Protein AF-A0A3N7INI3-F1 (afdb_monomer)

Sequence (64 aa):
MAERTKAQTLAWLRTLSGELATTTLKRLDETLPWYREMPPGRRSAVGLVAQAGITSFISWYDDP

Mean predicted aligned error: 3.49 Å

Radius of gyration: 14.47 Å; Cα contacts (8 Å, |Δi|>4): 26; chains: 1; bounding box: 29×18×44 Å

Secondary structure (DSSP, 8-state):
-PPPPHHHHHHHHHHHHHHHHHHHHHHHHHH-HHHHTS-HHHHHHHHHHHHHHHHHHHHHHH--

Nearest PDB structures (foldseek):
  9fb1-assembly1_A  TM=8.359E-01  e=3.114E-02  Mycobacterium tuberculosis H37Rv
  8j2w-assembly1_B  TM=7.674E-01  e=2.326E+00  Saccharothrix syringae
  8j2w-assembly1_A  TM=7.799E-01  e=2.798E+00  Saccharothrix syringae
  8j2x-assembly1_A  TM=7.713E-01  e=3.807E+00  Saccharothrix syringae

Foldseek 3Di:
DDDDDLVRVLVVLVVCLVVQLVVVLVCCCVPPPVLVPDDPVVNVVVSVVSSVVSVVVSVVSVPD

pLDDT: mean 94.59, std 6.68, range [55.59, 98.19]

Solvent-accessible surface area (backbone atoms only — not comparable to full-atom values): 3715 Å² total; per-residue (Å²): 130,83,82,73,50,70,69,56,47,51,55,50,50,62,72,40,47,68,57,52,38,54,51,48,53,50,49,42,48,75,73,32,69,72,55,59,71,39,57,69,71,62,38,50,52,54,49,52,52,53,42,51,49,54,53,50,52,55,50,36,71,74,63,115

Structure (mmCIF, N/CA/C/O backbone):
data_AF-A0A3N7INI3-F1
#
_entry.id   AF-A0A3N7INI3-F1
#
loop_
_atom_site.group_PDB
_atom_site.id
_atom_site.type_symbol
_atom_site.label_atom_id
_atom_site.label_alt_id
_atom_site.label_comp_id
_atom_site.label_asym_id
_atom_site.label_entity_id
_atom_site.label_seq_id
_atom_site.pdbx_PDB_ins_code
_atom_site.Cartn_x
_atom_site.Cartn_y
_atom_site.Cartn_z
_atom_site.occupancy
_atom_site.B_iso_or_equiv
_atom_site.auth_seq_id
_atom_site.auth_comp_id
_atom_site.auth_asym_id
_atom_site.auth_atom_id
_atom_site.pdbx_PDB_model_num
ATOM 1 N N . MET A 1 1 ? 4.661 10.089 24.458 1.00 55.59 1 MET A N 1
ATOM 2 C CA . MET A 1 1 ? 3.562 10.462 23.540 1.00 55.59 1 MET A CA 1
ATOM 3 C C . MET A 1 1 ? 2.372 9.599 23.910 1.00 55.59 1 MET A C 1
ATOM 5 O O . MET A 1 1 ? 2.592 8.415 24.120 1.00 55.59 1 MET A O 1
ATOM 9 N N . ALA A 1 2 ? 1.174 10.162 24.076 1.00 64.50 2 ALA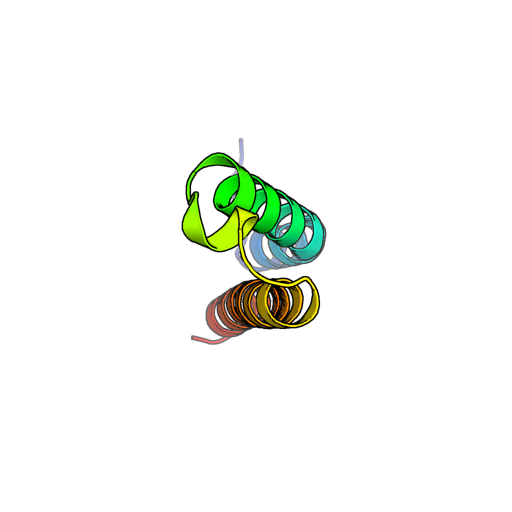 A N 1
ATOM 10 C CA . ALA A 1 2 ? -0.016 9.345 24.321 1.00 64.50 2 ALA A CA 1
ATOM 11 C C . ALA A 1 2 ? -0.239 8.382 23.141 1.00 64.50 2 ALA A C 1
ATOM 13 O O . ALA A 1 2 ? 0.004 8.753 21.989 1.00 64.50 2 ALA A O 1
ATOM 14 N N . GLU A 1 3 ? -0.646 7.151 23.434 1.00 84.25 3 GLU A N 1
ATOM 15 C CA . GLU A 1 3 ? -0.942 6.138 22.423 1.00 84.25 3 GLU A CA 1
ATOM 16 C C . GLU A 1 3 ? -2.146 6.589 21.580 1.00 84.25 3 GLU A C 1
ATOM 18 O O . GLU A 1 3 ? -3.148 7.063 22.120 1.00 84.25 3 GLU A O 1
ATOM 23 N N . ARG A 1 4 ? -2.035 6.517 20.247 1.00 89.56 4 ARG A N 1
ATOM 24 C CA . ARG A 1 4 ? -3.139 6.877 19.344 1.00 89.56 4 ARG A CA 1
ATOM 25 C C . ARG A 1 4 ? -4.270 5.866 19.508 1.00 89.56 4 ARG A C 1
ATOM 27 O O . ARG A 1 4 ? -4.025 4.664 19.510 1.00 89.56 4 ARG A O 1
ATOM 34 N N . THR A 1 5 ? -5.514 6.335 19.556 1.00 96.12 5 THR A N 1
ATOM 35 C CA . THR A 1 5 ? -6.674 5.437 19.452 1.00 96.12 5 THR A CA 1
ATOM 36 C C . THR A 1 5 ? -6.706 4.763 18.076 1.00 96.12 5 THR A C 1
ATOM 38 O O . THR A 1 5 ? -6.166 5.300 17.106 1.00 96.12 5 THR A O 1
ATOM 41 N N . LYS A 1 6 ? -7.398 3.619 17.941 1.00 94.44 6 LYS A N 1
ATOM 42 C CA . LYS A 1 6 ? -7.570 2.935 16.641 1.00 94.44 6 LYS A CA 1
ATOM 43 C C . LYS A 1 6 ? -8.078 3.892 15.551 1.00 94.44 6 LYS A C 1
ATOM 45 O O . LYS A 1 6 ? -7.535 3.909 14.451 1.00 94.44 6 LYS A O 1
ATOM 50 N N . ALA A 1 7 ? -9.051 4.746 15.877 1.00 95.94 7 ALA A N 1
ATOM 51 C CA . ALA A 1 7 ? -9.592 5.746 14.954 1.00 95.94 7 ALA A CA 1
ATOM 52 C C . ALA A 1 7 ? -8.544 6.790 14.521 1.00 95.94 7 ALA A C 1
ATOM 54 O O . ALA A 1 7 ? -8.466 7.139 13.344 1.00 95.94 7 ALA A O 1
ATOM 55 N N . GLN A 1 8 ? -7.700 7.257 15.448 1.00 96.56 8 GLN A N 1
ATOM 56 C CA . GLN A 1 8 ? -6.599 8.175 15.132 1.00 96.56 8 GLN A CA 1
ATOM 57 C C . GLN A 1 8 ? -5.527 7.502 14.266 1.00 96.56 8 GLN A C 1
ATOM 59 O O . GLN A 1 8 ? -4.998 8.130 13.350 1.00 96.56 8 GLN A O 1
ATOM 64 N N . THR A 1 9 ? -5.229 6.227 14.521 1.00 95.56 9 THR A N 1
ATOM 65 C CA . THR A 1 9 ? -4.307 5.430 13.701 1.00 95.56 9 THR A CA 1
ATOM 66 C C . THR A 1 9 ? -4.862 5.206 12.297 1.00 95.56 9 THR A C 1
ATOM 68 O O . THR A 1 9 ? -4.139 5.415 11.331 1.00 95.56 9 THR A O 1
ATOM 71 N N . LEU A 1 10 ? -6.146 4.870 12.152 1.00 96.38 10 LEU A N 1
ATOM 72 C CA . LEU A 1 10 ? -6.808 4.722 10.850 1.00 96.38 10 LEU A CA 1
ATOM 73 C C . LEU A 1 10 ? -6.805 6.020 10.042 1.00 96.38 10 LEU A C 1
ATOM 75 O O . LEU A 1 10 ? -6.474 6.005 8.857 1.00 96.38 10 LEU A O 1
ATOM 79 N N . ALA A 1 11 ? -7.144 7.146 10.675 1.0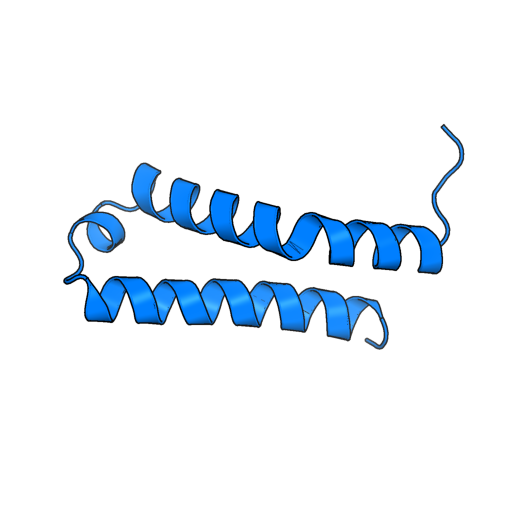0 95.94 11 ALA A N 1
ATOM 80 C CA . ALA A 1 11 ? -7.087 8.452 10.025 1.00 95.94 11 ALA A CA 1
ATOM 81 C C . ALA A 1 11 ? -5.664 8.752 9.531 1.00 95.94 11 ALA A C 1
ATOM 83 O O . ALA A 1 11 ? -5.472 9.113 8.373 1.00 95.94 11 ALA A O 1
ATOM 84 N N . TRP A 1 12 ? -4.661 8.512 10.375 1.00 95.44 12 TRP A N 1
ATOM 85 C CA . TRP A 1 12 ? -3.256 8.677 10.016 1.00 95.44 12 TRP A CA 1
ATOM 86 C C . TRP A 1 12 ? -2.814 7.746 8.871 1.00 95.44 12 TRP A C 1
ATOM 88 O O . TRP A 1 12 ? -2.234 8.217 7.892 1.00 95.44 12 TRP A O 1
ATOM 98 N N . LEU A 1 13 ? -3.155 6.455 8.913 1.00 95.38 13 LEU A N 1
ATOM 99 C CA . LEU A 1 13 ? -2.845 5.499 7.842 1.00 95.38 13 LEU A CA 1
ATOM 100 C C . LEU A 1 13 ? -3.462 5.919 6.502 1.00 95.38 13 LEU A C 1
ATOM 102 O O . LEU A 1 13 ? -2.796 5.865 5.469 1.00 95.38 13 LEU A O 1
ATOM 106 N N . ARG A 1 14 ? -4.712 6.397 6.515 1.00 94.56 14 ARG A N 1
ATOM 107 C CA . ARG A 1 14 ? -5.388 6.917 5.317 1.00 94.56 14 ARG A CA 1
ATOM 108 C C . ARG A 1 14 ? -4.644 8.121 4.738 1.00 94.56 14 ARG A C 1
ATOM 110 O O . ARG A 1 14 ? -4.435 8.153 3.526 1.00 94.56 14 ARG A O 1
ATOM 117 N N . THR A 1 15 ? -4.171 9.044 5.584 1.00 95.69 15 THR A N 1
ATOM 118 C CA . THR A 1 15 ? -3.372 10.201 5.128 1.00 95.69 15 THR A CA 1
ATOM 119 C C . THR A 1 15 ? -2.024 9.806 4.523 1.00 95.69 15 THR A C 1
ATOM 121 O O . THR A 1 15 ? -1.577 10.456 3.584 1.00 95.69 15 THR A O 1
ATOM 124 N N . LEU A 1 16 ? -1.400 8.724 5.002 1.00 95.44 16 LEU A N 1
ATOM 125 C CA . LEU A 1 16 ? -0.096 8.261 4.513 1.00 95.44 16 LEU A CA 1
ATOM 126 C C . LEU A 1 16 ? -0.166 7.267 3.350 1.00 95.44 16 LEU A C 1
ATOM 128 O O . LEU A 1 16 ? 0.864 6.951 2.763 1.00 95.44 16 LEU A O 1
ATOM 132 N N . SER A 1 17 ? -1.346 6.759 2.996 1.00 92.88 17 SER A N 1
ATOM 133 C CA . SER A 1 17 ? -1.508 5.703 1.982 1.00 92.88 17 SER A CA 1
ATOM 134 C C . SER A 1 17 ? -0.805 6.002 0.644 1.00 92.88 17 SER A C 1
ATOM 136 O O . SER A 1 17 ? -0.134 5.130 0.088 1.00 92.88 17 SER A O 1
ATOM 138 N N . GLY A 1 18 ? -0.880 7.245 0.156 1.00 91.94 18 GLY A N 1
ATOM 139 C CA . GLY A 1 18 ? -0.189 7.675 -1.066 1.00 91.94 18 GLY A CA 1
ATOM 140 C C . GLY A 1 18 ? 1.338 7.727 -0.929 1.00 91.94 18 GLY A C 1
ATOM 141 O O . GLY A 1 18 ? 2.065 7.327 -1.844 1.00 91.94 18 GLY A O 1
ATOM 142 N N . GLU A 1 19 ? 1.841 8.168 0.225 1.00 95.69 19 GLU A N 1
ATOM 143 C CA . GLU A 1 19 ? 3.277 8.182 0.528 1.00 95.69 19 GLU A CA 1
ATOM 144 C C . GLU A 1 19 ? 3.825 6.756 0.673 1.00 95.69 19 GLU A C 1
ATOM 146 O O . GLU A 1 19 ? 4.897 6.446 0.148 1.00 95.69 19 GLU A O 1
ATOM 151 N N . LEU A 1 20 ? 3.061 5.861 1.305 1.00 94.19 20 LEU A N 1
ATOM 152 C CA . LEU A 1 20 ? 3.385 4.439 1.419 1.00 94.19 20 LEU A CA 1
ATOM 153 C C . LEU A 1 20 ? 3.498 3.785 0.043 1.00 94.19 20 LEU A C 1
ATOM 155 O O . LEU A 1 20 ? 4.463 3.062 -0.209 1.00 94.19 20 LEU A O 1
ATOM 159 N N . ALA A 1 21 ? 2.563 4.069 -0.865 1.00 94.12 21 ALA A N 1
ATOM 160 C CA . ALA A 1 21 ? 2.639 3.582 -2.237 1.00 94.12 21 ALA A CA 1
ATOM 161 C C . ALA A 1 21 ? 3.910 4.092 -2.926 1.00 94.12 21 ALA A C 1
ATOM 163 O O . ALA A 1 21 ? 4.703 3.294 -3.419 1.00 94.12 21 ALA A O 1
ATOM 164 N N . THR A 1 22 ? 4.161 5.401 -2.885 1.00 95.19 22 THR A N 1
ATOM 165 C CA . THR A 1 22 ? 5.341 6.020 -3.510 1.00 95.19 22 THR A CA 1
ATOM 166 C C . THR A 1 22 ? 6.648 5.430 -2.976 1.00 95.19 22 THR A C 1
ATOM 168 O O . THR A 1 22 ? 7.521 5.034 -3.748 1.00 95.19 22 THR A O 1
ATOM 171 N N . THR A 1 23 ? 6.760 5.302 -1.654 1.00 97.25 23 THR A N 1
ATOM 172 C CA . THR A 1 23 ? 7.924 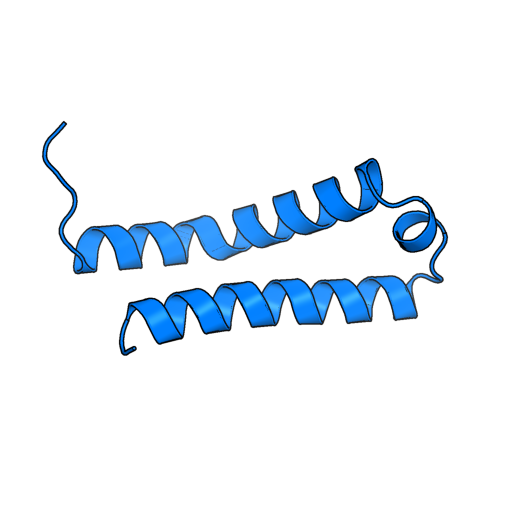4.715 -0.979 1.00 97.25 23 THR A CA 1
ATOM 173 C C . THR A 1 23 ? 8.107 3.249 -1.356 1.00 97.25 23 THR A C 1
ATOM 175 O O . THR A 1 23 ? 9.22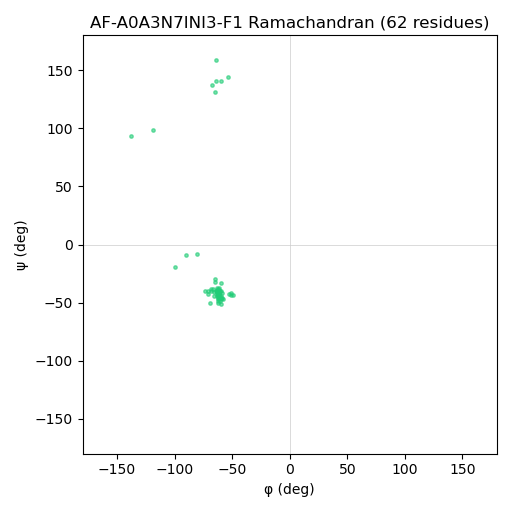9 2.809 -1.598 1.00 97.25 23 THR A O 1
ATOM 178 N N . THR A 1 24 ? 7.012 2.495 -1.462 1.00 96.19 24 THR A N 1
ATOM 179 C CA . THR A 1 24 ? 7.045 1.092 -1.889 1.00 96.19 24 THR A CA 1
ATOM 180 C C . THR A 1 24 ? 7.577 0.974 -3.311 1.00 96.19 24 THR A C 1
ATOM 182 O O . THR A 1 24 ? 8.521 0.226 -3.537 1.00 96.19 24 THR A O 1
ATOM 185 N N . LEU A 1 25 ? 7.043 1.751 -4.259 1.00 95.88 25 LEU A N 1
ATOM 186 C CA . LEU A 1 25 ? 7.499 1.726 -5.653 1.00 95.88 25 LEU A CA 1
ATOM 187 C C . LEU A 1 25 ? 8.965 2.137 -5.784 1.00 95.88 25 LEU A C 1
ATOM 189 O O . LEU A 1 25 ? 9.706 1.495 -6.524 1.00 95.88 25 LEU A O 1
ATOM 193 N N . LYS A 1 26 ? 9.392 3.159 -5.034 1.00 97.44 26 LYS A N 1
ATOM 194 C CA . LYS A 1 26 ? 10.796 3.570 -4.966 1.00 97.44 26 LYS A CA 1
ATOM 195 C C . LYS A 1 26 ? 11.678 2.432 -4.455 1.00 97.44 26 LYS A C 1
ATOM 197 O O . LYS A 1 26 ? 12.684 2.116 -5.076 1.00 97.44 26 LYS A O 1
ATOM 202 N N . ARG A 1 27 ? 11.276 1.766 -3.372 1.00 97.69 27 ARG A N 1
ATOM 203 C CA . ARG A 1 27 ? 12.025 0.636 -2.815 1.00 97.69 27 ARG A CA 1
ATOM 204 C C . ARG A 1 27 ? 12.083 -0.547 -3.779 1.00 97.69 27 ARG A C 1
ATOM 206 O O . ARG A 1 27 ? 13.134 -1.173 -3.881 1.00 97.69 27 ARG A O 1
ATOM 213 N N . LEU A 1 28 ? 10.994 -0.860 -4.485 1.00 97.12 28 LEU A N 1
ATOM 214 C CA . LEU A 1 28 ? 10.996 -1.887 -5.534 1.00 97.12 28 LEU A CA 1
ATOM 215 C C . LEU A 1 28 ? 11.991 -1.519 -6.641 1.00 97.12 28 LEU A C 1
ATOM 217 O O . LEU A 1 28 ? 12.803 -2.356 -7.021 1.00 97.12 28 LEU A O 1
ATOM 221 N N . ASP A 1 29 ? 11.981 -0.264 -7.098 1.00 96.81 29 ASP A N 1
ATOM 222 C CA . ASP A 1 29 ? 12.925 0.227 -8.104 1.00 96.81 29 ASP A CA 1
ATOM 223 C C . ASP A 1 29 ? 14.376 0.163 -7.630 1.00 96.81 29 ASP A C 1
ATOM 225 O O . ASP A 1 29 ? 15.233 -0.279 -8.382 1.00 96.81 29 ASP A O 1
ATOM 229 N N . GLU A 1 30 ? 14.667 0.525 -6.382 1.00 98.12 30 GLU A N 1
ATOM 230 C CA . GLU A 1 30 ? 16.025 0.524 -5.826 1.00 98.12 30 GLU A CA 1
ATOM 231 C C . GLU A 1 30 ? 16.565 -0.893 -5.597 1.00 98.12 30 GLU A C 1
ATOM 233 O O . GLU A 1 30 ? 17.725 -1.176 -5.906 1.00 98.12 30 GLU A O 1
ATOM 238 N N . THR A 1 31 ? 15.729 -1.789 -5.072 1.00 98.19 31 THR A N 1
ATOM 239 C CA . THR A 1 31 ? 16.178 -3.078 -4.521 1.00 98.19 31 THR A CA 1
ATOM 240 C C . THR A 1 31 ? 16.002 -4.266 -5.459 1.00 98.19 31 THR A C 1
ATOM 242 O O . THR A 1 31 ? 16.669 -5.281 -5.263 1.00 98.19 31 THR A O 1
ATOM 245 N N . LEU A 1 32 ? 15.140 -4.170 -6.477 1.00 97.94 32 LEU A N 1
ATOM 246 C CA . LEU A 1 32 ? 14.804 -5.291 -7.356 1.00 97.94 32 LEU A CA 1
ATOM 247 C C . LEU A 1 32 ? 15.189 -4.968 -8.808 1.00 97.94 32 LEU A C 1
ATOM 249 O O . LEU A 1 32 ? 14.413 -4.322 -9.516 1.00 97.94 32 LEU A O 1
ATOM 253 N N . PRO A 1 33 ? 16.354 -5.444 -9.298 1.00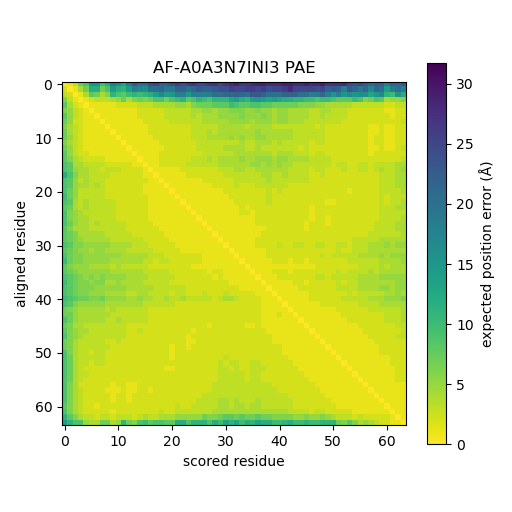 97.38 33 PRO A N 1
ATOM 254 C CA . PRO A 1 33 ? 16.798 -5.195 -10.672 1.00 97.38 33 PRO A CA 1
ATOM 255 C C . PRO A 1 33 ? 15.742 -5.567 -11.719 1.00 97.38 33 PRO A C 1
ATOM 257 O O . PRO A 1 33 ? 15.438 -4.763 -12.596 1.00 97.38 33 PRO A O 1
ATOM 260 N N . TRP A 1 34 ? 15.080 -6.715 -11.534 1.00 96.62 34 TRP A N 1
ATOM 261 C CA . TRP A 1 34 ? 14.032 -7.186 -12.437 1.00 96.62 34 TRP A CA 1
ATOM 262 C C . TRP A 1 34 ? 12.857 -6.211 -12.555 1.00 96.62 34 TRP A C 1
ATOM 264 O O . TRP A 1 34 ? 12.256 -6.121 -13.618 1.00 96.62 34 TRP A O 1
ATOM 274 N N . TYR A 1 35 ? 12.510 -5.485 -11.485 1.00 97.31 35 TYR A N 1
ATOM 275 C CA . TYR A 1 35 ? 11.398 -4.533 -11.491 1.00 97.31 35 TYR A CA 1
ATOM 276 C C . TYR A 1 35 ? 11.771 -3.272 -12.272 1.00 97.31 35 TYR A C 1
ATOM 278 O O . TYR A 1 35 ? 10.966 -2.766 -13.055 1.00 97.31 35 TYR A O 1
ATOM 286 N N . ARG A 1 36 ? 13.014 -2.801 -12.115 1.00 96.25 36 ARG A N 1
ATOM 287 C CA . ARG A 1 36 ? 13.558 -1.663 -12.868 1.00 96.25 36 ARG A CA 1
ATOM 288 C C . ARG A 1 36 ? 13.627 -1.949 -14.369 1.00 96.25 36 ARG A C 1
ATOM 290 O O . ARG A 1 36 ? 13.361 -1.063 -15.175 1.00 96.25 36 ARG A O 1
ATOM 297 N N . GLU A 1 37 ? 13.954 -3.187 -14.730 1.00 97.31 37 GLU A N 1
ATOM 298 C CA . GLU A 1 37 ? 14.089 -3.650 -16.116 1.00 97.31 37 GLU A CA 1
ATOM 299 C C . GLU A 1 37 ? 12.741 -3.977 -16.790 1.00 97.31 37 GLU A C 1
ATOM 301 O O . GLU A 1 37 ? 12.691 -4.205 -18.001 1.00 97.31 37 GLU A O 1
ATOM 306 N N . MET A 1 38 ? 11.625 -3.988 -16.046 1.00 97.81 38 MET A N 1
ATOM 307 C CA . MET A 1 38 ? 10.307 -4.265 -16.622 1.00 97.81 38 MET A CA 1
ATOM 308 C C . MET A 1 38 ? 9.886 -3.197 -17.646 1.00 97.81 38 MET A C 1
ATOM 310 O O . MET A 1 38 ? 10.013 -1.997 -17.383 1.00 97.81 38 MET A O 1
ATOM 314 N N . PRO A 1 39 ? 9.245 -3.600 -18.764 1.00 97.88 39 PRO A N 1
ATOM 315 C CA . PRO A 1 39 ? 8.567 -2.661 -19.649 1.00 97.88 39 PRO A CA 1
ATOM 316 C C . PRO A 1 39 ? 7.566 -1.795 -18.869 1.00 97.88 39 PRO A C 1
ATOM 318 O O . PRO A 1 39 ? 6.887 -2.328 -17.980 1.00 97.88 39 PRO A O 1
ATOM 321 N N . PRO A 1 40 ? 7.388 -0.506 -19.225 1.00 95.62 40 PRO A N 1
ATOM 322 C CA . PRO A 1 40 ? 6.567 0.427 -18.453 1.00 95.62 40 PRO A CA 1
ATOM 323 C C . PRO A 1 40 ? 5.178 -0.109 -18.087 1.00 95.62 40 PRO A C 1
ATOM 325 O O . PRO A 1 40 ? 4.790 -0.026 -16.929 1.00 95.62 40 PRO A O 1
ATOM 328 N N . GLY A 1 41 ? 4.472 -0.755 -19.024 1.00 96.69 41 GLY A N 1
ATOM 329 C CA . GLY A 1 41 ? 3.142 -1.321 -18.763 1.00 96.69 41 GLY A CA 1
ATOM 330 C C . GLY A 1 41 ? 3.123 -2.444 -17.715 1.00 96.69 41 GLY A C 1
ATOM 331 O O . GLY A 1 41 ? 2.231 -2.481 -16.871 1.00 96.69 41 GLY A O 1
ATOM 332 N N . ARG A 1 42 ? 4.128 -3.334 -17.711 1.00 96.62 42 ARG A N 1
ATOM 333 C CA . ARG A 1 42 ? 4.245 -4.399 -16.694 1.00 96.62 42 ARG A CA 1
ATOM 334 C C . ARG A 1 42 ? 4.623 -3.827 -15.333 1.00 96.62 42 ARG A C 1
ATOM 336 O O . ARG A 1 42 ? 4.055 -4.230 -14.323 1.00 96.62 42 ARG A O 1
ATOM 343 N N . ARG A 1 43 ? 5.530 -2.850 -15.321 1.00 96.94 43 ARG A N 1
ATOM 344 C CA . ARG A 1 43 ? 5.929 -2.144 -14.102 1.00 96.94 43 ARG A CA 1
ATOM 345 C C . ARG A 1 43 ? 4.742 -1.411 -13.467 1.00 96.94 43 ARG A C 1
ATOM 347 O O . ARG A 1 43 ? 4.530 -1.519 -12.264 1.00 96.94 43 ARG A O 1
ATOM 354 N N . SER A 1 44 ? 3.913 -0.749 -14.277 1.00 96.06 44 SER A N 1
ATOM 355 C CA . SER A 1 44 ? 2.672 -0.112 -13.816 1.00 96.06 44 SER A CA 1
ATOM 356 C C . SER A 1 44 ? 1.681 -1.112 -13.214 1.00 96.06 44 SER A C 1
ATOM 358 O O . SER A 1 44 ? 1.080 -0.810 -12.188 1.00 96.06 44 SER A O 1
ATOM 360 N N . ALA A 1 45 ? 1.540 -2.312 -13.789 1.00 97.06 45 ALA A N 1
ATOM 361 C CA . ALA A 1 45 ? 0.659 -3.346 -13.239 1.00 97.06 45 ALA A CA 1
ATOM 362 C C . ALA A 1 45 ? 1.098 -3.808 -11.837 1.00 97.06 45 ALA A C 1
ATOM 364 O O . ALA A 1 45 ? 0.267 -3.922 -10.939 1.00 97.06 45 ALA A O 1
ATOM 365 N N . VAL A 1 46 ? 2.402 -4.004 -11.617 1.00 96.31 46 VAL A N 1
ATOM 366 C CA . VAL A 1 46 ? 2.942 -4.306 -10.279 1.00 96.31 46 VAL A CA 1
ATOM 367 C C . VAL A 1 46 ? 2.676 -3.152 -9.310 1.00 96.31 46 VAL A C 1
ATOM 369 O O . VAL A 1 46 ? 2.299 -3.384 -8.161 1.00 96.31 46 VAL A O 1
ATOM 372 N N . GLY A 1 47 ? 2.809 -1.907 -9.773 1.00 94.81 47 GLY A N 1
ATOM 373 C CA . GLY A 1 47 ? 2.519 -0.744 -8.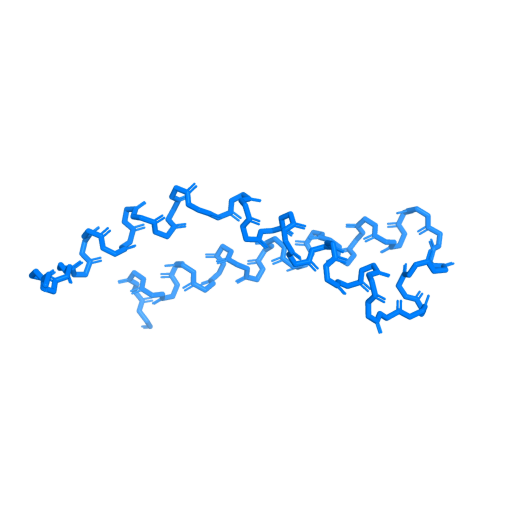941 1.00 94.81 47 GLY A CA 1
ATOM 374 C C . GLY A 1 47 ? 1.059 -0.660 -8.489 1.00 94.81 47 GLY A C 1
ATOM 375 O O . GLY A 1 47 ? 0.800 -0.360 -7.324 1.00 94.81 47 GLY A O 1
ATOM 376 N N . LEU A 1 48 ? 0.117 -1.016 -9.366 1.00 96.69 48 LEU A N 1
ATOM 377 C CA . LEU A 1 48 ? -1.304 -1.110 -9.018 1.00 96.69 48 LEU A CA 1
ATOM 378 C C . LEU A 1 48 ? -1.568 -2.187 -7.958 1.00 96.69 48 LEU A C 1
ATOM 380 O O . LEU A 1 48 ? -2.341 -1.952 -7.033 1.00 96.69 48 LEU A O 1
ATOM 384 N N . VAL A 1 49 ? -0.899 -3.342 -8.044 1.00 97.00 49 VAL A N 1
ATOM 385 C CA . VAL A 1 49 ? -1.004 -4.397 -7.019 1.00 97.00 49 VAL A CA 1
ATOM 386 C C . VAL A 1 49 ? -0.491 -3.900 -5.666 1.00 97.00 49 VAL A C 1
ATOM 388 O O . VAL A 1 49 ? -1.144 -4.123 -4.649 1.00 97.00 49 VAL A O 1
ATOM 391 N N . ALA A 1 50 ? 0.635 -3.181 -5.638 1.00 95.75 50 ALA A N 1
ATOM 392 C CA . ALA A 1 50 ? 1.168 -2.606 -4.401 1.00 95.75 50 ALA A CA 1
ATOM 393 C C . ALA A 1 50 ? 0.196 -1.591 -3.773 1.00 95.75 50 ALA A C 1
ATOM 395 O O . ALA A 1 50 ? -0.067 -1.647 -2.571 1.00 95.75 50 ALA A O 1
ATOM 396 N N . GLN A 1 51 ? -0.386 -0.703 -4.586 1.00 95.00 51 GLN A N 1
ATOM 397 C CA . GLN A 1 51 ? -1.404 0.252 -4.137 1.00 95.00 51 GLN A CA 1
ATOM 398 C C . GLN A 1 51 ? -2.645 -0.458 -3.581 1.00 95.00 51 GLN A C 1
ATOM 400 O O . GLN A 1 51 ? -3.075 -0.157 -2.468 1.00 95.00 51 GLN A O 1
ATOM 405 N N . ALA A 1 52 ? -3.177 -1.442 -4.310 1.00 96.62 52 ALA A N 1
ATOM 406 C CA . ALA A 1 52 ? -4.334 -2.221 -3.878 1.00 96.62 52 ALA A CA 1
ATOM 407 C C . ALA A 1 52 ? -4.061 -2.998 -2.579 1.00 96.62 52 ALA A C 1
ATOM 409 O O . ALA A 1 52 ? -4.935 -3.077 -1.716 1.00 96.62 52 ALA A O 1
ATOM 410 N N . GLY A 1 53 ? -2.844 -3.523 -2.406 1.00 96.31 53 GLY A N 1
ATOM 411 C CA . GLY A 1 53 ? -2.414 -4.192 -1.179 1.00 96.31 53 GLY A CA 1
ATOM 412 C C . GLY A 1 53 ? -2.408 -3.258 0.033 1.00 96.31 53 GLY A C 1
ATOM 413 O O . GLY A 1 53 ? -2.927 -3.624 1.085 1.00 96.31 53 GLY A O 1
ATOM 414 N N . ILE A 1 54 ? -1.899 -2.030 -0.120 1.00 95.81 54 ILE A N 1
ATOM 415 C CA . ILE A 1 54 ? -1.914 -1.009 0.945 1.00 95.81 54 ILE A CA 1
ATOM 416 C C . ILE A 1 54 ? -3.351 -0.645 1.324 1.00 95.81 54 ILE A C 1
ATOM 418 O O . ILE A 1 54 ? -3.684 -0.607 2.507 1.00 95.81 54 ILE A O 1
ATOM 422 N N . THR A 1 55 ? -4.220 -0.409 0.337 1.00 95.62 55 THR A N 1
ATOM 423 C CA . THR A 1 55 ? -5.636 -0.118 0.596 1.00 95.62 55 THR A CA 1
ATOM 424 C C . THR A 1 55 ? -6.316 -1.279 1.315 1.00 95.62 55 THR A C 1
ATOM 426 O O . THR A 1 55 ? -6.976 -1.057 2.326 1.00 95.62 55 THR A O 1
ATOM 429 N N . SER A 1 56 ? -6.097 -2.510 0.849 1.00 96.81 56 SER A N 1
ATOM 430 C CA . SER A 1 56 ? -6.669 -3.717 1.456 1.00 96.81 56 SER A CA 1
ATOM 431 C C . SER A 1 56 ? -6.212 -3.894 2.903 1.00 96.81 56 SER A C 1
ATOM 433 O O . SER A 1 56 ? -7.025 -4.212 3.764 1.00 96.81 56 SER A O 1
ATOM 435 N N . PHE A 1 57 ? -4.938 -3.618 3.195 1.00 96.12 57 PHE A N 1
ATOM 436 C CA . PHE A 1 57 ? -4.412 -3.643 4.558 1.00 96.12 57 PHE A CA 1
ATOM 437 C C . PHE A 1 57 ? -5.106 -2.622 5.470 1.00 96.12 57 PHE A C 1
ATOM 439 O O . PHE A 1 57 ? -5.470 -2.957 6.593 1.00 96.12 57 PHE A O 1
ATOM 446 N N . ILE A 1 58 ? -5.321 -1.389 4.999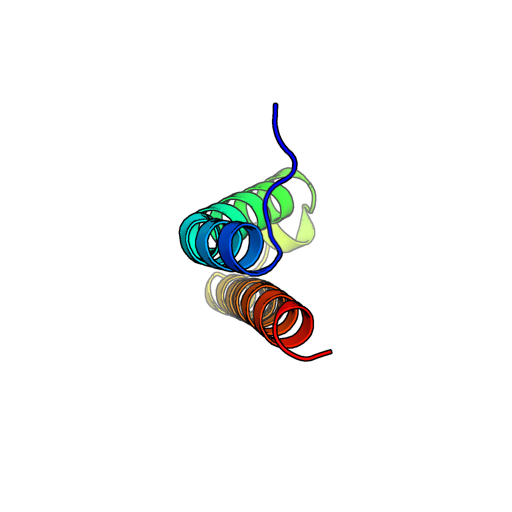 1.00 95.62 58 ILE A N 1
ATOM 447 C CA . ILE A 1 58 ? -6.014 -0.354 5.783 1.00 95.62 58 ILE A CA 1
ATOM 448 C C . ILE A 1 58 ? -7.478 -0.744 6.024 1.00 95.62 58 ILE A C 1
ATOM 450 O O . ILE A 1 58 ? -7.978 -0.540 7.128 1.00 95.62 58 ILE A O 1
ATOM 454 N N . SER A 1 59 ? -8.154 -1.304 5.017 1.00 96.31 59 SER A N 1
ATOM 455 C CA . SER A 1 59 ? -9.531 -1.795 5.141 1.00 96.31 59 SER A CA 1
ATOM 456 C C . SER A 1 59 ? -9.641 -2.933 6.153 1.00 96.31 59 SER A C 1
ATOM 458 O O . SER A 1 59 ? -10.471 -2.853 7.050 1.00 96.31 59 SER A O 1
ATOM 460 N N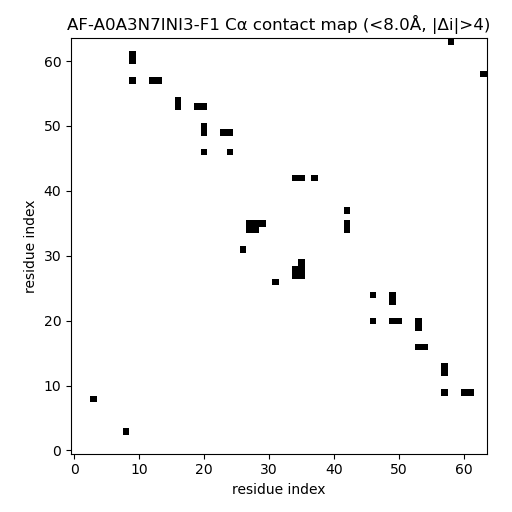 . TRP A 1 60 ? -8.762 -3.932 6.063 1.00 97.12 60 TRP A N 1
ATOM 461 C CA . TRP A 1 60 ? -8.676 -5.014 7.044 1.00 97.12 60 TRP A CA 1
ATOM 462 C C . TRP A 1 60 ? -8.368 -4.489 8.452 1.00 97.12 60 TRP A C 1
ATOM 464 O O . TRP A 1 60 ? -8.940 -4.931 9.435 1.00 97.12 60 TRP A O 1
ATOM 474 N N . TYR A 1 61 ? -7.491 -3.494 8.587 1.00 96.00 61 TYR A N 1
ATOM 475 C CA . TYR A 1 61 ? -7.207 -2.915 9.900 1.00 96.00 61 TYR A CA 1
ATOM 476 C C . TYR A 1 61 ? -8.429 -2.194 10.508 1.00 96.00 61 TYR A C 1
ATOM 478 O O . TYR A 1 61 ? -8.567 -2.136 11.735 1.00 96.00 61 TYR A O 1
ATOM 486 N N . ASP A 1 62 ? -9.321 -1.646 9.675 1.00 96.00 62 ASP A N 1
ATOM 487 C CA . ASP A 1 62 ? -10.594 -1.059 10.112 1.00 96.00 62 ASP A CA 1
ATOM 488 C C . ASP A 1 62 ? -11.551 -2.148 10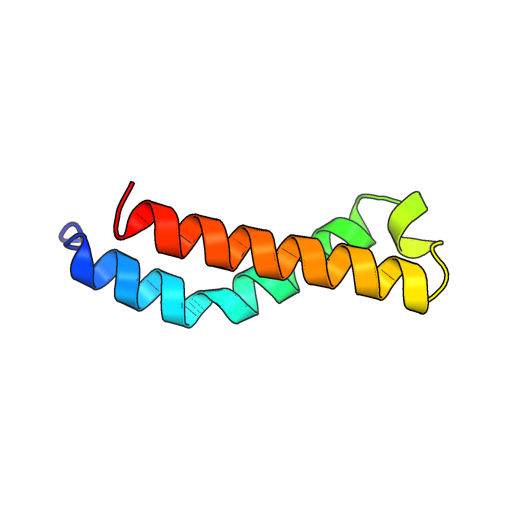.618 1.00 96.00 62 ASP A C 1
ATOM 490 O O . ASP A 1 62 ? -11.999 -2.080 11.766 1.00 96.00 62 ASP A O 1
ATOM 494 N N . ASP A 1 63 ? -11.741 -3.197 9.816 1.00 95.69 63 ASP A N 1
ATOM 495 C CA . ASP A 1 63 ? -12.633 -4.333 10.077 1.00 95.69 63 ASP A CA 1
ATOM 496 C C . ASP A 1 63 ? -11.953 -5.669 9.681 1.00 95.69 63 ASP A C 1
ATOM 498 O O . ASP A 1 63 ? -11.947 -6.013 8.494 1.00 95.69 63 ASP A O 1
ATOM 502 N N . PRO A 1 64 ? -11.290 -6.360 10.637 1.00 86.31 64 PRO A N 1
ATOM 503 C CA . PRO A 1 64 ? -10.426 -7.520 10.371 1.00 86.31 64 PRO A CA 1
ATOM 504 C C . PRO A 1 64 ? -11.107 -8.816 9.929 1.00 86.31 64 PRO A C 1
ATOM 506 O O . PRO A 1 64 ? -12.204 -9.130 10.439 1.00 86.31 64 PRO A O 1
#